Protein AF-A0A9Q0Z8H6-F1 (afdb_monomer)

Foldseek 3Di:
DDDPLDELVNVLVVVLVVCQVCVVVVNLEDADDDDLCVVVSHVPDDSPCSVVVSVVSNVVVQVVCVVVVSHDDPDRD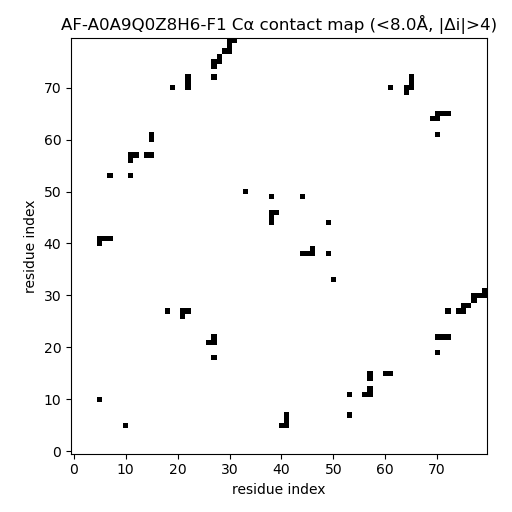YDD

Structure (mmCIF, N/CA/C/O backbone):
data_AF-A0A9Q0Z8H6-F1
#
_entry.id   AF-A0A9Q0Z8H6-F1
#
loop_
_atom_site.group_PDB
_atom_site.id
_atom_site.type_symbol
_atom_site.label_atom_id
_atom_site.label_alt_id
_atom_site.label_comp_id
_atom_site.la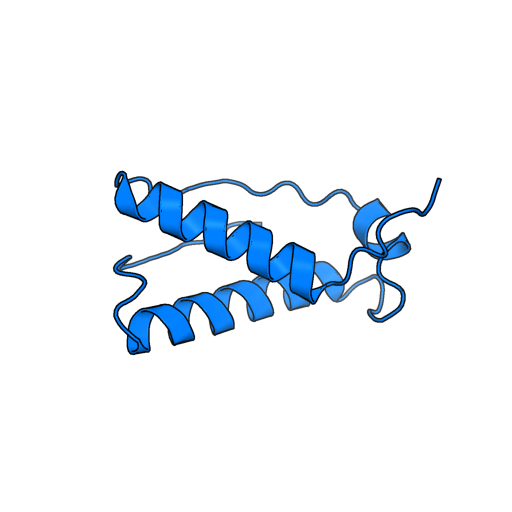bel_asym_id
_atom_site.label_entity_id
_atom_site.label_seq_id
_atom_site.pdbx_PDB_ins_code
_atom_site.Cartn_x
_atom_site.Cartn_y
_atom_site.Cartn_z
_atom_site.occupancy
_atom_site.B_iso_or_equiv
_atom_site.auth_seq_id
_atom_site.auth_comp_id
_atom_site.auth_asym_id
_atom_site.auth_atom_id
_atom_site.pdbx_PDB_model_num
ATOM 1 N N . VAL A 1 1 ? 0.286 10.005 -27.160 1.00 37.25 1 VAL A N 1
ATOM 2 C CA . VAL A 1 1 ? -0.412 9.798 -25.868 1.00 37.25 1 VAL A CA 1
ATOM 3 C C . VAL A 1 1 ? 0.643 9.818 -24.775 1.00 37.25 1 VAL A C 1
ATOM 5 O O . VAL A 1 1 ? 1.529 8.977 -24.813 1.00 37.25 1 VAL A O 1
ATOM 8 N N . ALA A 1 2 ? 0.647 10.824 -23.897 1.00 43.59 2 ALA A N 1
ATOM 9 C CA . ALA A 1 2 ? 1.660 10.935 -22.848 1.00 43.59 2 ALA A CA 1
ATOM 10 C C . ALA A 1 2 ? 1.460 9.799 -21.836 1.00 43.59 2 ALA A C 1
ATOM 12 O O . ALA A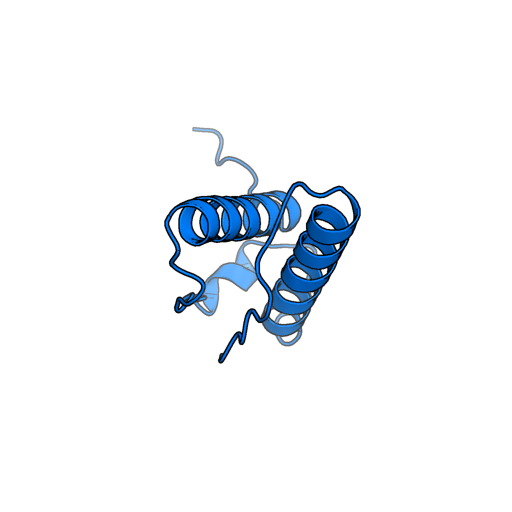 1 2 ? 0.482 9.805 -21.087 1.00 43.59 2 ALA A O 1
ATOM 13 N N . ALA A 1 3 ? 2.351 8.806 -21.846 1.00 55.75 3 ALA A N 1
ATOM 14 C CA . ALA A 1 3 ? 2.422 7.819 -20.781 1.00 55.75 3 ALA A CA 1
ATOM 15 C C . ALA A 1 3 ? 2.597 8.595 -19.472 1.00 55.75 3 ALA A C 1
ATOM 17 O O . ALA A 1 3 ? 3.569 9.339 -19.321 1.00 55.75 3 ALA A O 1
ATOM 18 N N . LYS A 1 4 ? 1.622 8.502 -18.559 1.00 59.66 4 LYS A N 1
ATOM 19 C CA . LYS A 1 4 ? 1.774 9.065 -17.216 1.00 59.66 4 LYS A CA 1
ATOM 20 C C . LYS A 1 4 ? 3.062 8.465 -16.665 1.00 59.66 4 LYS A C 1
ATOM 22 O O . LYS A 1 4 ? 3.120 7.251 -16.496 1.00 59.66 4 LYS A O 1
ATOM 27 N N . LYS A 1 5 ? 4.095 9.290 -16.464 1.00 63.53 5 LYS A N 1
ATOM 28 C CA . LYS A 1 5 ? 5.331 8.870 -15.801 1.00 63.53 5 LYS A CA 1
ATOM 29 C C . LYS A 1 5 ? 4.939 8.426 -14.396 1.00 63.53 5 LYS A C 1
ATOM 31 O O . LYS A 1 5 ? 4.753 9.259 -13.514 1.00 63.53 5 LYS A O 1
ATOM 36 N N . LEU A 1 6 ? 4.697 7.130 -14.236 1.00 66.44 6 LEU A N 1
ATOM 37 C CA . LEU A 1 6 ? 4.417 6.525 -12.948 1.00 66.44 6 LEU A CA 1
ATOM 38 C C . LEU A 1 6 ? 5.697 6.635 -12.130 1.00 66.44 6 LEU A C 1
ATOM 40 O O . LEU A 1 6 ? 6.747 6.157 -12.543 1.00 66.44 6 LEU A O 1
ATOM 44 N N . THR A 1 7 ? 5.607 7.321 -10.999 1.00 80.19 7 THR A N 1
ATOM 45 C CA . THR A 1 7 ? 6.708 7.409 -10.039 1.00 80.19 7 THR A CA 1
ATOM 46 C C . THR A 1 7 ? 6.495 6.387 -8.933 1.00 80.19 7 THR A C 1
ATOM 48 O O . THR A 1 7 ? 5.353 6.033 -8.620 1.00 80.19 7 THR A O 1
ATOM 51 N N . LEU A 1 8 ? 7.578 5.968 -8.277 1.00 79.50 8 LEU A N 1
ATOM 52 C CA . LEU A 1 8 ? 7.514 5.084 -7.110 1.00 79.50 8 LEU A CA 1
ATOM 53 C C . LEU A 1 8 ? 6.591 5.656 -6.018 1.00 79.50 8 LEU A C 1
ATOM 55 O O . LEU A 1 8 ? 5.815 4.933 -5.395 1.00 79.50 8 LEU A O 1
ATOM 59 N N . LYS A 1 9 ? 6.590 6.987 -5.867 1.00 83.44 9 LYS A N 1
ATOM 60 C CA . LYS A 1 9 ? 5.676 7.710 -4.978 1.00 83.44 9 LYS A CA 1
ATOM 61 C C . LYS A 1 9 ? 4.207 7.457 -5.322 1.00 83.44 9 LYS A C 1
ATOM 63 O O . LYS A 1 9 ? 3.420 7.199 -4.418 1.00 83.44 9 LYS A O 1
ATOM 68 N N . ASN A 1 10 ? 3.833 7.509 -6.601 1.00 85.69 10 ASN A N 1
ATOM 69 C CA . ASN A 1 10 ? 2.443 7.289 -7.007 1.00 85.69 10 ASN A CA 1
ATOM 70 C C . ASN A 1 10 ? 1.993 5.848 -6.766 1.00 85.69 10 ASN A C 1
ATOM 72 O O . ASN A 1 10 ? 0.854 5.636 -6.355 1.00 85.69 10 ASN A O 1
ATOM 76 N N . VAL A 1 11 ? 2.883 4.876 -6.988 1.00 85.94 11 VAL A N 1
ATOM 77 C CA . VAL A 1 11 ? 2.610 3.462 -6.696 1.00 85.94 11 VAL A CA 1
ATOM 78 C C . VAL A 1 11 ? 2.394 3.267 -5.195 1.00 85.94 11 VAL A C 1
ATOM 80 O O . VAL A 1 11 ? 1.366 2.726 -4.790 1.00 85.94 11 VAL A O 1
ATOM 83 N N . LYS A 1 12 ? 3.302 3.796 -4.365 1.00 88.81 12 LYS A N 1
ATOM 84 C CA . LYS A 1 12 ? 3.180 3.783 -2.901 1.00 88.81 12 LYS A CA 1
ATOM 85 C C . LYS A 1 12 ? 1.867 4.422 -2.436 1.00 88.81 12 LYS A C 1
ATOM 87 O O . LYS A 1 12 ? 1.113 3.796 -1.696 1.00 88.81 12 LYS A O 1
ATOM 92 N N . ASP A 1 13 ? 1.567 5.643 -2.883 1.00 90.94 13 ASP A N 1
ATOM 93 C CA . ASP A 1 13 ? 0.347 6.362 -2.490 1.00 90.94 13 ASP A CA 1
ATOM 94 C C . ASP A 1 13 ? -0.914 5.572 -2.866 1.00 90.94 13 ASP A C 1
ATOM 96 O O . ASP A 1 13 ? -1.865 5.505 -2.086 1.00 90.94 13 ASP A O 1
ATOM 100 N N . TYR A 1 14 ? -0.925 4.945 -4.045 1.00 91.44 14 TYR A N 1
ATOM 101 C CA . TYR A 1 14 ? -2.033 4.104 -4.481 1.00 91.44 14 TYR A CA 1
ATOM 102 C C . TYR A 1 14 ? -2.237 2.901 -3.553 1.00 91.44 14 TYR A C 1
ATOM 104 O O . TYR A 1 14 ? -3.350 2.698 -3.065 1.00 91.44 14 TYR A O 1
ATOM 112 N N . ILE A 1 15 ? -1.170 2.149 -3.267 1.00 90.75 15 ILE A N 1
ATOM 113 C CA . ILE A 1 15 ? -1.212 0.970 -2.393 1.00 90.75 15 ILE A CA 1
ATOM 114 C C . ILE A 1 15 ? -1.726 1.353 -1.002 1.00 90.75 15 ILE A C 1
ATOM 116 O O . ILE A 1 15 ? -2.702 0.773 -0.523 1.00 90.75 15 ILE A O 1
ATOM 120 N N . VAL A 1 16 ? -1.135 2.382 -0.388 1.00 91.44 16 VAL A N 1
ATOM 121 C CA . VAL A 1 16 ? -1.519 2.860 0.948 1.00 91.44 16 VAL A CA 1
ATOM 122 C C . VAL A 1 16 ? -2.989 3.273 0.974 1.00 91.44 16 VAL A C 1
ATOM 124 O O . VAL A 1 16 ? -3.726 2.885 1.876 1.00 91.44 16 VAL A O 1
ATOM 127 N N . ASN A 1 17 ? -3.459 4.003 -0.039 1.00 92.75 17 ASN A N 1
ATOM 128 C CA . ASN A 1 17 ? -4.859 4.419 -0.112 1.00 92.75 17 ASN A CA 1
ATOM 129 C C . ASN A 1 17 ? -5.825 3.232 -0.229 1.00 92.75 17 ASN A C 1
ATOM 131 O O . ASN A 1 17 ? -6.910 3.276 0.351 1.00 92.75 17 ASN A O 1
ATOM 135 N N . VAL A 1 18 ? -5.461 2.183 -0.973 1.00 92.44 18 VAL A N 1
ATOM 136 C CA . VAL A 1 18 ? -6.266 0.955 -1.059 1.00 92.44 18 VAL A CA 1
ATOM 137 C C . VAL A 1 18 ? -6.322 0.257 0.299 1.00 92.44 18 VAL A C 1
ATOM 139 O O . VAL A 1 18 ? -7.406 -0.139 0.723 1.00 92.44 18 VAL A O 1
ATOM 142 N N . ILE A 1 19 ? -5.192 0.153 1.001 1.00 90.75 19 ILE A N 1
ATOM 143 C CA . ILE A 1 19 ? -5.117 -0.456 2.336 1.00 90.75 19 ILE A CA 1
ATOM 144 C C . ILE A 1 19 ? -5.977 0.318 3.337 1.00 90.75 19 ILE A C 1
ATOM 146 O O . ILE A 1 19 ? -6.795 -0.296 4.017 1.00 90.75 19 ILE A O 1
ATOM 150 N N . CYS A 1 20 ? -5.867 1.651 3.385 1.00 89.94 20 CYS A N 1
ATOM 151 C CA . CYS A 1 20 ? -6.690 2.479 4.270 1.00 89.94 20 CYS A CA 1
ATOM 152 C C . CYS A 1 20 ? -8.187 2.261 4.004 1.00 89.94 20 CYS A C 1
ATOM 154 O O . CYS A 1 20 ? -8.920 1.899 4.918 1.00 89.94 20 CYS A O 1
ATOM 156 N N . LYS A 1 21 ? -8.624 2.352 2.739 1.00 91.81 21 LYS A N 1
ATOM 157 C CA . LYS A 1 21 ? -10.034 2.133 2.367 1.00 91.81 21 LYS A CA 1
ATOM 158 C C . LYS A 1 21 ? -10.541 0.742 2.740 1.00 91.81 21 LYS A C 1
ATOM 160 O O . LYS A 1 21 ? -11.696 0.584 3.116 1.00 91.81 21 LYS A O 1
ATOM 165 N N . ARG A 1 22 ? -9.703 -0.285 2.589 1.00 91.06 22 ARG A N 1
ATOM 166 C CA . ARG A 1 22 ? -10.046 -1.659 2.976 1.00 91.06 22 ARG A CA 1
ATOM 167 C C . ARG A 1 22 ? -10.144 -1.802 4.491 1.00 91.06 22 ARG A C 1
ATOM 169 O O . ARG A 1 22 ? -11.077 -2.438 4.971 1.00 91.06 22 ARG A O 1
ATOM 176 N N . SER A 1 23 ? -9.227 -1.182 5.224 1.00 89.38 23 SER A N 1
ATOM 177 C CA . SER A 1 23 ? -9.223 -1.155 6.686 1.00 89.38 23 SER A CA 1
ATOM 178 C C . SER A 1 23 ? -10.466 -0.466 7.252 1.00 89.38 23 SER A C 1
ATOM 180 O O . SER A 1 23 ? -11.060 -0.988 8.192 1.00 89.38 23 SER A O 1
ATOM 182 N N . ASP A 1 24 ? -10.933 0.618 6.622 1.00 89.12 24 ASP A N 1
ATOM 183 C CA . ASP A 1 24 ? -12.183 1.304 6.991 1.00 89.12 24 ASP A CA 1
ATOM 184 C C . ASP A 1 24 ? -13.417 0.389 6.875 1.00 89.12 24 ASP A C 1
ATOM 186 O O . ASP A 1 24 ? -14.407 0.568 7.581 1.00 89.12 24 ASP A O 1
ATOM 190 N N . LEU A 1 25 ? -13.341 -0.626 6.009 1.00 90.56 25 LEU A N 1
ATOM 191 C CA . LEU A 1 25 ? -14.355 -1.670 5.835 1.00 90.56 25 LEU A CA 1
ATOM 192 C C . LEU A 1 25 ? -14.087 -2.922 6.697 1.00 90.56 25 LEU A C 1
ATOM 194 O O . LEU A 1 25 ? -14.781 -3.925 6.554 1.00 90.56 25 LEU A O 1
ATOM 198 N N . GLY A 1 26 ? -13.076 -2.895 7.570 1.00 88.94 26 GLY A N 1
ATOM 199 C CA . GLY A 1 26 ? -12.681 -4.012 8.436 1.00 88.94 26 GLY A CA 1
ATOM 200 C C . GLY A 1 26 ? -11.752 -5.047 7.785 1.00 88.94 26 GLY A C 1
ATOM 201 O O . GLY A 1 26 ? -11.402 -6.043 8.419 1.00 88.94 26 GLY A O 1
ATOM 202 N N . TYR A 1 27 ? -11.309 -4.834 6.543 1.00 87.62 27 TYR A N 1
ATOM 203 C CA . TYR A 1 27 ? -10.417 -5.749 5.827 1.00 87.62 27 TYR A CA 1
ATOM 204 C C . TYR A 1 27 ? -8.941 -5.380 6.030 1.00 87.62 27 TYR A C 1
ATOM 206 O O . TYR A 1 27 ? -8.325 -4.723 5.192 1.00 87.62 27 TYR A O 1
ATOM 214 N N . ASN A 1 28 ? -8.348 -5.859 7.123 1.00 85.06 28 ASN A N 1
ATOM 215 C CA . ASN A 1 28 ? -6.938 -5.615 7.474 1.00 85.06 28 ASN A CA 1
ATOM 216 C C . ASN A 1 28 ? -5.963 -6.653 6.878 1.00 85.06 28 ASN A C 1
ATOM 218 O O . ASN A 1 28 ? -4.916 -6.937 7.452 1.00 85.06 28 ASN A O 1
ATOM 222 N N . TYR A 1 29 ? -6.328 -7.250 5.744 1.00 83.94 29 TYR A N 1
ATOM 223 C CA . TYR A 1 29 ? -5.555 -8.279 5.053 1.00 83.94 29 TYR A CA 1
ATOM 224 C C . TYR A 1 29 ? -5.674 -8.124 3.535 1.00 83.94 29 TYR A C 1
ATOM 226 O O . TYR A 1 29 ? -6.662 -7.589 3.007 1.00 83.94 29 TYR A O 1
ATOM 234 N N . GLY A 1 30 ? -4.669 -8.621 2.822 1.00 84.94 30 GLY A N 1
ATOM 235 C CA . GLY A 1 30 ? -4.627 -8.626 1.367 1.00 84.94 30 GLY A CA 1
ATOM 236 C C . GLY A 1 30 ? -3.313 -9.187 0.841 1.00 84.94 30 GLY A C 1
ATOM 237 O O . GLY A 1 30 ? -2.361 -9.360 1.594 1.00 84.94 30 GLY A O 1
ATOM 238 N N . VAL A 1 31 ? -3.290 -9.452 -0.461 1.00 86.38 31 VAL A N 1
ATOM 239 C CA . VAL A 1 31 ? -2.099 -9.865 -1.205 1.00 86.38 31 VAL A CA 1
ATOM 240 C C . VAL A 1 31 ? -1.878 -8.841 -2.309 1.00 86.38 31 VAL A C 1
ATOM 242 O O . VAL A 1 31 ? -2.835 -8.424 -2.967 1.00 86.38 31 VAL A O 1
ATOM 245 N N . ILE A 1 32 ? -0.632 -8.416 -2.493 1.00 85.44 32 ILE A N 1
ATOM 246 C CA . ILE A 1 32 ? -0.223 -7.526 -3.580 1.00 85.44 32 ILE A CA 1
ATOM 247 C C . ILE A 1 32 ? 0.670 -8.342 -4.504 1.00 85.44 32 ILE A C 1
ATOM 249 O O . ILE A 1 32 ? 1.631 -8.949 -4.053 1.00 85.44 32 ILE A O 1
ATOM 253 N N . ILE A 1 33 ? 0.351 -8.348 -5.795 1.00 85.56 33 ILE A N 1
ATOM 254 C CA . ILE A 1 33 ? 1.170 -9.011 -6.808 1.00 85.56 33 ILE A CA 1
ATOM 255 C C . ILE A 1 33 ? 2.015 -7.939 -7.483 1.00 85.56 33 ILE A C 1
ATOM 257 O O . ILE A 1 33 ? 1.474 -7.018 -8.101 1.00 85.56 33 ILE A O 1
ATOM 261 N N . ILE A 1 34 ? 3.334 -8.061 -7.365 1.00 79.62 34 ILE A N 1
ATOM 262 C CA . ILE A 1 34 ? 4.290 -7.166 -8.013 1.00 79.62 34 ILE A CA 1
ATOM 263 C C . ILE A 1 34 ? 4.871 -7.914 -9.216 1.00 79.62 34 ILE A C 1
ATOM 265 O O . ILE A 1 34 ? 5.572 -8.906 -9.031 1.00 79.62 34 ILE A O 1
ATOM 269 N N . PRO A 1 35 ? 4.577 -7.493 -10.458 1.00 80.00 35 PRO A N 1
ATOM 270 C CA . PRO A 1 35 ? 5.192 -8.116 -11.619 1.00 80.00 35 PRO A CA 1
ATOM 271 C C . PRO A 1 35 ? 6.673 -7.727 -11.676 1.00 80.00 35 PRO A C 1
ATOM 273 O O . PRO A 1 35 ? 6.998 -6.550 -11.523 1.00 80.00 35 PRO A O 1
ATOM 276 N N . GLU A 1 36 ? 7.565 -8.680 -11.959 1.00 74.38 36 GLU A N 1
ATOM 277 C CA . GLU A 1 36 ? 9.021 -8.440 -12.031 1.00 74.38 36 GLU A CA 1
ATOM 278 C C . GLU A 1 36 ? 9.393 -7.278 -12.967 1.00 74.38 36 GLU A C 1
ATOM 280 O O . GLU A 1 36 ? 10.297 -6.492 -12.686 1.00 74.38 36 GLU A O 1
ATOM 285 N N . GLY A 1 37 ? 8.644 -7.120 -14.063 1.00 74.38 37 GLY A N 1
ATOM 286 C CA . GLY A 1 37 ? 8.844 -6.043 -15.029 1.00 74.38 37 GLY A CA 1
ATOM 287 C C . GLY A 1 37 ? 8.450 -4.650 -14.528 1.00 74.38 37 GLY A C 1
ATOM 288 O O . GLY A 1 37 ? 8.828 -3.678 -15.168 1.00 74.38 37 GLY A O 1
ATOM 289 N N . LEU A 1 38 ? 7.731 -4.507 -13.401 1.00 74.81 38 LEU A N 1
ATOM 290 C CA . LEU A 1 38 ? 7.380 -3.193 -12.831 1.00 74.81 38 LEU A CA 1
ATOM 291 C C . LEU A 1 38 ? 8.632 -2.357 -12.553 1.00 74.81 38 LEU A C 1
ATOM 293 O O . LEU A 1 38 ? 8.622 -1.139 -12.715 1.00 74.81 38 LEU A O 1
ATOM 297 N N . ILE A 1 39 ? 9.710 -3.032 -12.163 1.00 66.88 39 ILE A N 1
ATOM 298 C CA . ILE 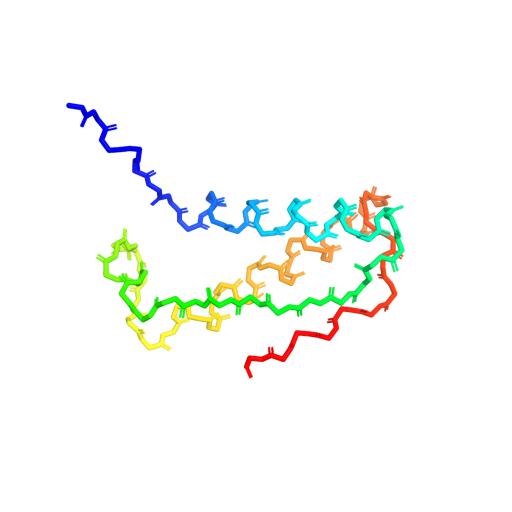A 1 39 ? 10.975 -2.416 -11.781 1.00 66.88 39 ILE A CA 1
ATOM 299 C C . ILE A 1 39 ? 11.664 -1.781 -12.992 1.00 66.88 39 ILE A C 1
ATOM 301 O O . ILE A 1 39 ? 12.235 -0.702 -12.881 1.00 66.88 39 ILE A O 1
ATOM 305 N N . ASP A 1 40 ? 11.510 -2.379 -14.175 1.00 71.62 40 ASP A N 1
ATOM 306 C CA . ASP A 1 40 ? 12.050 -1.837 -15.425 1.00 71.62 40 ASP A CA 1
ATOM 307 C C . ASP A 1 40 ? 11.360 -0.518 -15.841 1.00 71.62 40 ASP A C 1
ATOM 309 O O . ASP A 1 40 ? 11.889 0.232 -16.662 1.00 71.62 40 ASP A O 1
ATOM 313 N N . PHE A 1 41 ? 10.202 -0.194 -15.248 1.00 71.12 41 PHE A N 1
ATOM 314 C CA . PHE A 1 41 ? 9.486 1.068 -15.466 1.00 71.12 41 PHE A CA 1
ATOM 315 C C . PHE A 1 41 ? 9.793 2.147 -14.420 1.00 71.12 41 PHE A C 1
ATOM 317 O O . PHE A 1 41 ? 9.346 3.285 -14.591 1.00 71.12 41 PHE A O 1
ATOM 324 N N . ILE A 1 42 ? 10.540 1.828 -13.356 1.00 68.19 42 ILE A N 1
ATOM 325 C CA . ILE A 1 42 ? 10.895 2.772 -12.290 1.00 68.19 42 ILE A CA 1
ATOM 326 C C . ILE A 1 42 ? 12.403 3.055 -12.381 1.00 68.19 42 ILE A C 1
ATOM 328 O O . ILE A 1 42 ? 13.204 2.354 -11.770 1.00 68.19 42 ILE A O 1
ATOM 332 N N . PRO A 1 43 ? 12.816 4.100 -13.121 1.00 63.28 43 PRO A N 1
ATOM 333 C CA . PRO A 1 43 ? 14.226 4.349 -13.437 1.00 63.28 43 PRO A CA 1
ATOM 334 C C . PRO A 1 43 ? 15.102 4.720 -12.228 1.00 63.28 43 PRO A C 1
ATOM 336 O O . PRO A 1 43 ? 16.318 4.796 -12.364 1.00 63.28 43 PRO A O 1
ATOM 339 N N . GLU A 1 44 ? 14.505 4.981 -11.063 1.00 62.62 44 GLU A N 1
ATOM 340 C CA . GLU A 1 44 ? 15.197 5.473 -9.864 1.00 62.62 44 GLU A CA 1
ATOM 341 C C . GLU A 1 44 ? 15.649 4.359 -8.898 1.00 62.62 44 GLU A C 1
ATOM 343 O O . GLU A 1 44 ? 16.243 4.680 -7.871 1.00 62.62 44 GLU A O 1
ATOM 348 N N . VAL A 1 45 ? 15.391 3.070 -9.180 1.00 61.50 45 VAL A N 1
ATOM 349 C CA . VAL A 1 45 ? 15.632 1.979 -8.209 1.00 61.50 45 VAL A CA 1
ATOM 350 C C . VAL A 1 45 ? 16.362 0.782 -8.830 1.00 61.50 45 VAL A C 1
ATOM 352 O O . VAL A 1 45 ? 16.079 0.370 -9.952 1.00 61.50 45 VAL A O 1
ATOM 355 N N . ALA A 1 46 ? 17.311 0.197 -8.090 1.00 60.38 46 ALA A N 1
ATOM 356 C CA . ALA A 1 46 ? 18.011 -1.021 -8.493 1.00 60.38 46 ALA A CA 1
ATOM 357 C C . ALA A 1 46 ? 17.080 -2.253 -8.479 1.00 60.38 46 ALA A C 1
ATOM 359 O O . ALA A 1 46 ? 16.237 -2.419 -7.591 1.00 60.38 46 ALA A O 1
ATOM 360 N N . LYS A 1 47 ? 17.276 -3.157 -9.453 1.00 59.38 47 LYS A N 1
ATOM 361 C CA . LYS A 1 47 ? 16.347 -4.258 -9.776 1.00 59.38 47 LYS A CA 1
ATOM 362 C C . LYS A 1 47 ? 16.058 -5.229 -8.620 1.00 59.38 47 LYS A C 1
ATOM 364 O O . LYS A 1 47 ? 14.971 -5.779 -8.547 1.00 59.38 47 LYS A O 1
ATOM 369 N N . ILE A 1 48 ? 17.006 -5.422 -7.703 1.00 58.47 48 ILE A N 1
ATOM 370 C CA . ILE A 1 48 ? 16.906 -6.418 -6.618 1.00 58.47 48 ILE A CA 1
ATOM 371 C C . ILE A 1 48 ? 16.264 -5.830 -5.345 1.00 58.47 48 ILE A C 1
ATOM 373 O O . ILE A 1 48 ? 15.691 -6.558 -4.540 1.00 58.47 48 ILE A O 1
ATOM 377 N N . GLU A 1 49 ? 16.317 -4.510 -5.156 1.00 69.88 49 GLU A N 1
ATOM 378 C CA . GLU A 1 49 ? 15.898 -3.857 -3.905 1.00 69.88 49 GLU A CA 1
ATOM 379 C C . GLU A 1 49 ? 14.506 -3.224 -3.984 1.00 69.88 49 GLU A C 1
ATOM 381 O O . GLU A 1 49 ? 13.969 -2.793 -2.968 1.00 69.88 49 GLU A O 1
ATOM 386 N N . THR A 1 50 ? 13.889 -3.193 -5.167 1.00 72.75 50 THR A N 1
ATOM 387 C CA . THR A 1 50 ? 12.650 -2.431 -5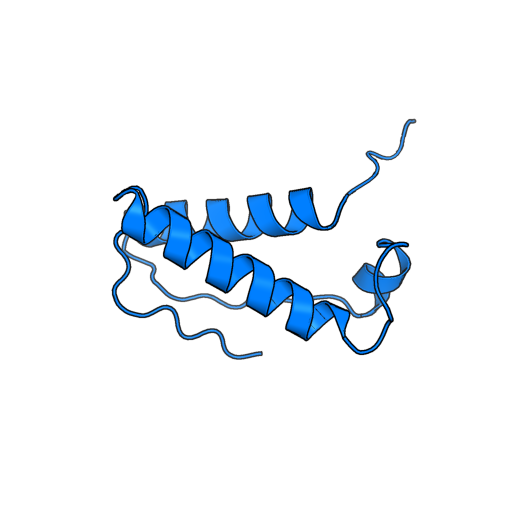.393 1.00 72.75 50 THR A CA 1
ATOM 388 C C . THR A 1 50 ? 11.455 -2.982 -4.621 1.00 72.75 50 THR A C 1
ATOM 390 O O . THR A 1 50 ? 10.678 -2.198 -4.085 1.00 72.75 50 THR A O 1
ATOM 393 N N . GLU A 1 51 ? 11.305 -4.305 -4.516 1.00 77.50 51 GLU A N 1
ATOM 394 C CA . GLU A 1 51 ? 10.213 -4.913 -3.743 1.00 77.50 51 GLU A CA 1
ATOM 395 C C . GLU A 1 51 ? 10.324 -4.553 -2.258 1.00 77.50 51 GLU A C 1
ATOM 397 O O . GLU A 1 51 ? 9.393 -3.998 -1.675 1.00 77.50 51 GLU A O 1
ATOM 402 N N . LYS A 1 52 ? 11.504 -4.779 -1.668 1.00 81.31 52 LYS A N 1
ATOM 403 C CA . LYS A 1 52 ? 11.787 -4.427 -0.271 1.00 81.31 52 LYS A CA 1
ATOM 404 C C . LYS A 1 52 ? 11.614 -2.932 -0.025 1.00 81.31 52 LYS A C 1
ATOM 406 O O . LYS A 1 52 ? 10.987 -2.549 0.956 1.00 81.31 52 LYS A O 1
ATOM 411 N N . MET A 1 53 ? 12.115 -2.095 -0.931 1.00 82.69 53 MET A N 1
ATOM 412 C CA . MET A 1 53 ? 11.9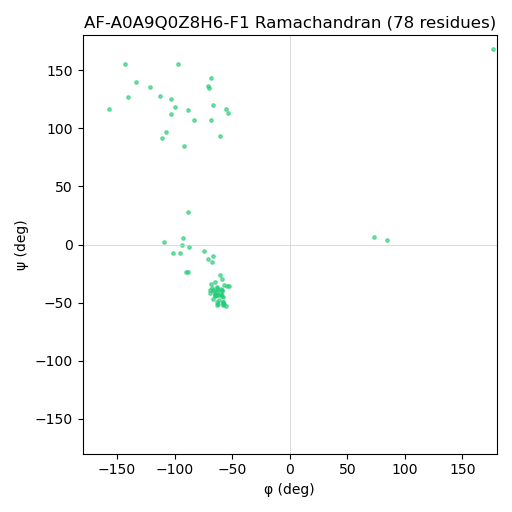73 -0.645 -0.840 1.00 82.69 53 MET A CA 1
ATOM 413 C C . MET A 1 53 ? 10.501 -0.225 -0.900 1.00 82.69 53 MET A C 1
ATOM 415 O O . MET A 1 53 ? 10.071 0.606 -0.104 1.00 82.69 53 MET A O 1
ATOM 419 N N . LEU A 1 54 ? 9.706 -0.813 -1.797 1.00 84.25 54 LEU A N 1
ATOM 420 C CA . LEU A 1 54 ? 8.279 -0.518 -1.904 1.00 84.25 54 LEU A CA 1
ATOM 421 C C . LEU A 1 54 ? 7.532 -0.918 -0.626 1.00 84.25 54 LEU A C 1
ATOM 423 O O . LEU A 1 54 ? 6.732 -0.124 -0.131 1.00 84.25 54 LEU A O 1
ATOM 427 N N . ILE A 1 55 ? 7.826 -2.098 -0.070 1.00 84.62 55 ILE A N 1
ATOM 428 C CA . ILE A 1 55 ? 7.264 -2.560 1.207 1.00 84.62 55 ILE A CA 1
ATOM 429 C C . ILE A 1 55 ? 7.609 -1.567 2.322 1.00 84.62 55 ILE A C 1
ATOM 431 O O . ILE A 1 55 ? 6.705 -1.032 2.960 1.00 84.62 55 ILE A O 1
ATOM 435 N N . GLN A 1 56 ? 8.888 -1.217 2.481 1.00 87.12 56 GLN A N 1
ATOM 436 C CA . GLN A 1 56 ? 9.338 -0.262 3.501 1.00 87.12 56 GLN A CA 1
ATOM 437 C C . GLN A 1 56 ? 8.686 1.121 3.352 1.00 87.12 56 GLN A C 1
ATOM 439 O O . GLN A 1 56 ? 8.324 1.759 4.344 1.00 87.12 56 GLN A O 1
ATOM 444 N N . MET A 1 57 ? 8.514 1.607 2.118 1.00 88.81 57 MET A N 1
ATOM 445 C CA . MET A 1 57 ? 7.850 2.886 1.855 1.00 88.81 57 MET A CA 1
ATOM 446 C C . MET A 1 57 ? 6.369 2.855 2.237 1.00 88.81 57 MET A C 1
ATOM 448 O O . MET A 1 57 ? 5.852 3.843 2.762 1.00 88.81 57 MET A O 1
ATOM 452 N N . VAL A 1 58 ? 5.682 1.743 1.964 1.00 89.81 58 VAL A N 1
ATOM 453 C CA . VAL A 1 58 ? 4.279 1.543 2.344 1.00 89.81 58 VAL A CA 1
ATOM 454 C C . VAL A 1 58 ? 4.147 1.460 3.864 1.00 89.81 58 VAL A C 1
ATOM 456 O O . VAL A 1 58 ? 3.308 2.161 4.423 1.00 89.81 58 VAL A O 1
ATOM 459 N N . GLU A 1 59 ? 4.997 0.685 4.538 1.00 88.94 59 GLU A N 1
ATOM 460 C CA . GLU A 1 59 ? 5.027 0.575 6.003 1.00 88.94 59 GLU A CA 1
ATOM 461 C C . GLU A 1 59 ? 5.250 1.936 6.671 1.00 88.94 59 GLU A C 1
ATOM 463 O O . GLU A 1 59 ? 4.474 2.343 7.536 1.00 88.94 59 GLU A O 1
ATOM 468 N N . THR A 1 60 ? 6.260 2.682 6.215 1.00 91.00 60 THR A N 1
ATOM 469 C CA . THR A 1 60 ? 6.589 4.011 6.752 1.00 91.00 60 THR A CA 1
ATOM 470 C C . THR A 1 60 ? 5.422 4.988 6.595 1.00 91.00 60 THR A C 1
ATOM 472 O O . THR A 1 60 ? 5.104 5.744 7.514 1.00 91.00 60 THR A O 1
ATOM 475 N N . GLU A 1 61 ? 4.755 4.983 5.439 1.00 91.56 61 GLU A N 1
ATOM 476 C CA . GLU A 1 61 ? 3.600 5.849 5.190 1.00 91.56 61 GLU A CA 1
ATOM 477 C C . GLU A 1 61 ? 2.380 5.441 6.032 1.00 91.56 61 GLU A C 1
ATOM 479 O O . GLU A 1 61 ? 1.674 6.311 6.544 1.00 91.56 61 GLU A O 1
ATOM 484 N N . LEU A 1 62 ? 2.126 4.141 6.210 1.00 90.06 62 LEU A N 1
ATOM 485 C CA . LEU A 1 62 ? 1.034 3.657 7.061 1.00 90.06 62 LEU A CA 1
ATOM 486 C C . LEU A 1 62 ? 1.256 4.020 8.532 1.00 90.06 62 LEU A C 1
ATOM 488 O O . LEU A 1 62 ? 0.317 4.473 9.186 1.00 90.06 62 LEU A O 1
ATOM 492 N N . GLU A 1 63 ? 2.482 3.883 9.042 1.00 89.00 63 GLU A N 1
ATOM 493 C CA . GLU A 1 63 ? 2.834 4.305 10.403 1.00 89.00 63 GLU A CA 1
ATOM 494 C C . GLU A 1 63 ? 2.680 5.819 10.580 1.00 89.00 63 GLU A C 1
ATOM 496 O O . GLU A 1 63 ? 2.109 6.273 11.573 1.00 89.00 63 GLU A O 1
ATOM 501 N N . LYS A 1 64 ? 3.084 6.616 9.584 1.00 91.38 64 LYS A N 1
ATOM 502 C CA . LYS A 1 64 ? 2.839 8.062 9.590 1.00 91.38 64 LYS A CA 1
ATOM 503 C C . LYS A 1 64 ? 1.341 8.379 9.691 1.00 91.38 64 LYS A C 1
ATOM 505 O O . LYS A 1 64 ? 0.926 9.151 10.552 1.00 91.38 64 LYS A O 1
ATOM 510 N N . ARG A 1 65 ? 0.507 7.746 8.861 1.00 89.81 65 ARG A N 1
ATOM 511 C CA . ARG A 1 65 ? -0.954 7.950 8.878 1.00 89.81 65 ARG A CA 1
ATOM 512 C C . ARG A 1 65 ? -1.604 7.480 10.175 1.00 89.81 65 ARG A C 1
ATOM 514 O O . ARG A 1 65 ? -2.578 8.071 10.635 1.00 89.81 65 ARG A O 1
ATOM 521 N N . LYS A 1 66 ? -1.051 6.443 10.797 1.00 87.50 66 LYS A N 1
ATOM 522 C CA . LYS A 1 66 ? -1.476 5.965 12.113 1.00 87.50 66 LYS A CA 1
ATOM 523 C C . LYS A 1 66 ? -1.200 6.997 13.204 1.00 87.50 66 LYS A C 1
ATOM 525 O O . LYS A 1 66 ? -2.084 7.255 14.016 1.00 87.50 66 LYS A O 1
ATOM 530 N N . GLN A 1 67 ? -0.028 7.636 13.186 1.00 87.50 67 GLN A N 1
ATOM 531 C CA . GLN A 1 67 ? 0.301 8.738 14.102 1.00 87.50 67 GLN A CA 1
ATOM 532 C C . GLN A 1 67 ? -0.611 9.956 13.893 1.00 87.50 67 GLN A C 1
ATOM 534 O O . GLN A 1 67 ? -1.021 10.592 14.858 1.00 87.50 67 GLN A O 1
ATOM 539 N N . GLU A 1 68 ? -0.986 10.243 12.645 1.00 89.38 68 GLU A N 1
ATOM 540 C CA . GLU A 1 68 ? -1.947 11.299 12.293 1.00 89.38 68 GLU A CA 1
ATOM 541 C C . GLU A 1 68 ? -3.413 10.927 12.613 1.00 89.38 68 GLU A C 1
ATOM 543 O O . GLU A 1 68 ? -4.313 11.747 12.439 1.00 89.38 68 GLU A O 1
ATOM 548 N N . GLY A 1 69 ? -3.685 9.694 13.058 1.00 83.25 69 GLY A N 1
ATOM 549 C CA . GLY A 1 69 ? -5.035 9.195 13.336 1.00 83.25 69 GLY A CA 1
ATOM 550 C C . GLY A 1 69 ? -5.880 8.900 12.088 1.00 83.25 69 GLY A C 1
ATOM 551 O O . GLY A 1 69 ? -7.061 8.571 12.214 1.00 83.25 69 GLY A O 1
ATOM 552 N N . SER A 1 70 ? -5.290 8.986 10.891 1.00 81.12 70 SER A N 1
ATOM 553 C CA . SER A 1 70 ? -5.940 8.723 9.600 1.00 81.12 70 SER A CA 1
ATOM 554 C C . SER A 1 70 ? -5.893 7.247 9.175 1.00 81.12 70 SER A C 1
ATOM 556 O O . SER A 1 70 ? -6.473 6.881 8.155 1.00 81.12 70 SER A O 1
ATOM 558 N N . TYR A 1 71 ? -5.251 6.381 9.968 1.00 82.31 71 TYR A N 1
ATOM 559 C CA . TYR A 1 71 ? -5.245 4.926 9.797 1.00 82.31 71 TYR A CA 1
ATOM 560 C C . TYR A 1 71 ? -5.334 4.217 11.157 1.00 82.31 71 TYR A C 1
ATOM 562 O O . TYR A 1 71 ? -4.552 4.503 12.059 1.00 82.31 71 TYR A O 1
ATOM 570 N N . LYS A 1 72 ? -6.294 3.296 11.324 1.00 72.69 72 LYS A N 1
ATOM 571 C CA . LYS A 1 72 ? -6.624 2.675 12.627 1.00 72.69 72 LYS A CA 1
ATOM 572 C C . LYS A 1 72 ? -6.231 1.199 12.763 1.00 72.69 72 LYS A C 1
ATOM 574 O O . LYS A 1 72 ? -6.514 0.597 13.796 1.00 72.69 72 LYS A O 1
ATOM 579 N N . SER A 1 73 ? -5.605 0.593 11.752 1.00 64.56 73 SER A N 1
ATOM 580 C CA . SER A 1 73 ? -5.310 -0.846 11.785 1.00 64.56 73 SER A CA 1
ATOM 581 C C . SER A 1 73 ? -4.219 -1.198 12.797 1.00 64.56 73 SER A C 1
ATOM 583 O O . SER A 1 73 ? -3.173 -0.549 12.872 1.00 64.56 73 SER A O 1
ATOM 585 N N . GLN A 1 74 ? -4.473 -2.260 13.561 1.00 56.81 74 GLN A N 1
ATOM 586 C CA . GLN A 1 74 ? -3.670 -2.679 14.706 1.00 56.81 74 GLN A CA 1
ATOM 587 C C . GLN A 1 74 ? -2.516 -3.622 14.321 1.00 56.81 74 GLN A C 1
ATOM 589 O O . GLN A 1 74 ? -1.517 -3.649 15.033 1.00 56.81 74 GLN A O 1
ATOM 594 N N . GLN A 1 75 ? -2.616 -4.342 13.193 1.00 54.00 75 GLN A N 1
ATOM 595 C CA . GLN A 1 75 ? -1.564 -5.201 12.631 1.00 54.00 75 GLN A CA 1
ATOM 596 C C . GLN A 1 75 ? -1.791 -5.380 11.123 1.00 54.00 75 GLN A C 1
ATOM 598 O O . GLN A 1 75 ? -2.810 -5.927 10.712 1.00 54.00 75 GLN A O 1
ATOM 603 N N . SER A 1 76 ? -0.857 -4.915 10.292 1.00 54.09 76 SER A N 1
ATOM 604 C CA . SER A 1 76 ? -0.834 -5.221 8.855 1.00 54.09 76 SER A CA 1
ATOM 605 C C . SER A 1 76 ? 0.324 -6.187 8.623 1.00 54.09 76 SER A C 1
ATOM 607 O O . SER A 1 76 ? 1.469 -5.757 8.562 1.00 54.09 76 SER A O 1
ATOM 609 N N . HIS A 1 77 ? 0.052 -7.491 8.581 1.00 54.12 77 HIS A N 1
ATOM 610 C CA . HIS A 1 77 ? 1.071 -8.463 8.189 1.00 54.12 77 HIS A CA 1
ATOM 611 C C . HIS A 1 77 ? 1.106 -8.528 6.663 1.00 54.12 77 HIS A C 1
ATOM 613 O O . HIS A 1 77 ? 0.177 -9.043 6.041 1.00 54.12 77 HIS A O 1
ATOM 619 N N . PHE A 1 78 ? 2.160 -7.975 6.070 1.00 56.03 78 PHE A N 1
ATOM 620 C CA . PHE A 1 78 ? 2.462 -8.162 4.657 1.00 56.03 78 PHE A CA 1
ATOM 621 C C . PHE A 1 78 ? 3.318 -9.416 4.522 1.00 56.03 78 PHE A C 1
ATOM 623 O O . PHE A 1 78 ? 4.425 -9.478 5.048 1.00 56.03 78 PHE A O 1
ATOM 630 N N . PHE A 1 79 ? 2.784 -10.423 3.839 1.00 51.56 79 PHE A N 1
ATOM 631 C CA . PHE A 1 79 ? 3.567 -11.557 3.369 1.00 51.56 79 PHE A CA 1
ATOM 632 C C . PHE A 1 79 ? 3.796 -11.359 1.871 1.00 51.56 79 PHE A C 1
ATOM 634 O O . PHE A 1 79 ? 2.832 -11.109 1.141 1.00 51.56 79 PHE A O 1
ATOM 641 N N . GLY A 1 80 ? 5.071 -11.386 1.475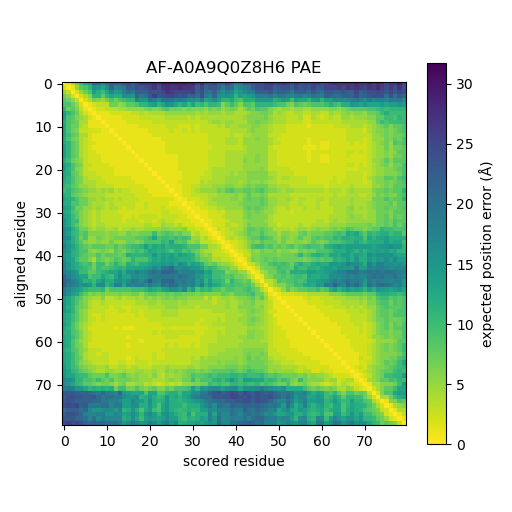 1.00 51.62 80 GLY 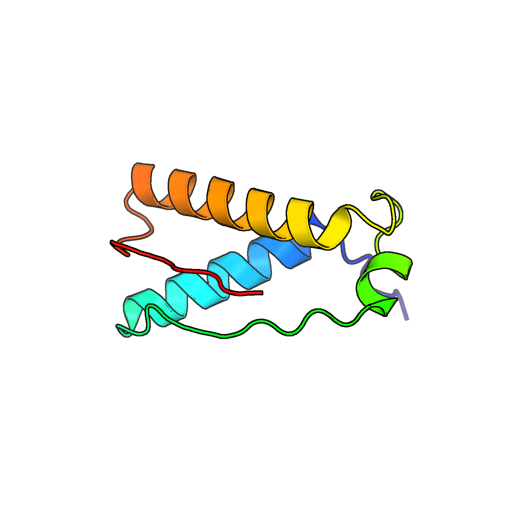A N 1
ATOM 642 C CA . GLY A 1 80 ? 5.517 -11.429 0.081 1.00 51.62 80 GLY A CA 1
ATOM 643 C C . GLY A 1 80 ? 5.359 -12.825 -0.494 1.00 51.62 80 GLY A C 1
ATOM 644 O O . GLY A 1 80 ? 5.641 -13.790 0.257 1.00 51.62 80 GLY A O 1
#

Sequence (80 aa):
VAAKKLTLKNVKDYIVNVICKRSDLGYNYGVIIIPEGLIDFIPEVAKIETEKMLIQMVETELEKRKQEGSYKSQQSHFFG

Organism: Salix viminalis (NCBI:txid40686)

Nearest PDB structures (foldseek):
  7zuw-assembly1_CA  TM=3.837E-01  e=8.262E+00  Saccharomyces cerevisiae

Secondary structure (DSSP, 8-state):
-------HHHHHHHHHHHHHHHHHTT---------GGGGGG-TTS-TTTHHHHHHHHHHHHHHHHHHTTS---S------

InterPro domains:
  IPR035966 Phosphofructokinase superfamily [G3DSA:3.40.50.460] (1-80)
  IPR035966 Phosphofructokinase superfamily [SSF53784] (3-74)

Mean predicted aligned error: 7.5 Å

Radiu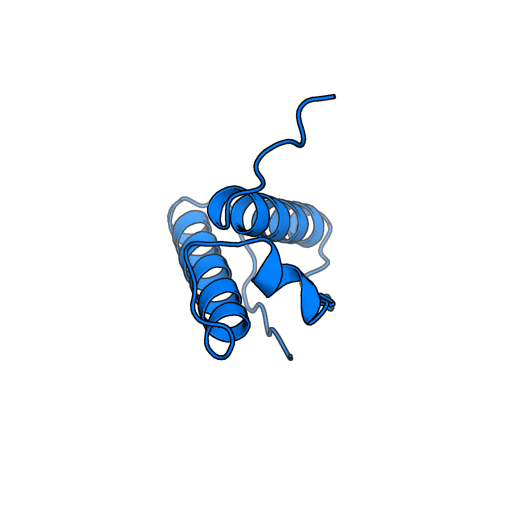s of gyration: 13.56 Å; Cα contacts (8 Å, |Δi|>4): 45; chains: 1; bounding box: 32×23×41 Å

Solvent-accessible surface area (backbone atoms only — not comparable to full-atom values): 5127 Å² total; per-residue (Å²): 132,85,74,78,82,68,44,71,65,56,53,38,54,49,53,48,51,52,49,45,59,33,38,78,74,69,42,62,70,78,82,84,88,79,61,81,68,59,48,80,64,35,91,89,54,61,85,86,51,45,66,62,50,50,50,52,53,34,52,54,52,50,52,51,32,36,76,72,68,76,37,85,81,91,65,78,78,83,73,133

pLDDT: mean 77.55, std 13.85, range [37.25, 92.75]